Protein AF-A0A3M1J606-F1 (afdb_monomer_lite)

Structure (mmCIF, N/CA/C/O backbone):
data_AF-A0A3M1J606-F1
#
_entry.id   AF-A0A3M1J606-F1
#
loop_
_atom_site.group_PDB
_atom_site.id
_atom_site.type_symbol
_atom_site.label_atom_id
_atom_site.label_alt_id
_atom_site.label_comp_id
_atom_site.label_asym_id
_atom_site.label_entity_id
_atom_site.label_seq_id
_atom_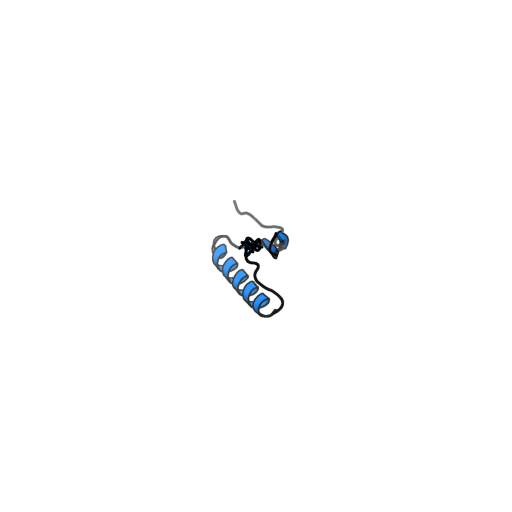site.pdbx_PDB_ins_code
_atom_site.Cartn_x
_atom_site.Cartn_y
_atom_site.Cartn_z
_atom_site.occupancy
_atom_site.B_iso_or_equiv
_atom_site.auth_seq_id
_atom_site.auth_comp_id
_atom_site.auth_asym_id
_atom_site.auth_atom_id
_atom_site.pdbx_PDB_model_num
ATOM 1 N N . PHE A 1 1 ? 29.761 -9.749 -12.881 1.00 45.50 1 PHE A N 1
ATOM 2 C CA . PHE A 1 1 ? 28.923 -10.828 -12.322 1.00 45.50 1 PHE A CA 1
ATOM 3 C C . PHE A 1 1 ? 27.466 -10.475 -12.605 1.00 45.50 1 PHE A C 1
ATOM 5 O O . PHE A 1 1 ? 27.065 -9.375 -12.243 1.00 45.50 1 PHE A O 1
ATOM 12 N N . ALA A 1 2 ? 26.719 -11.314 -13.329 1.00 58.72 2 ALA A N 1
ATOM 13 C CA . ALA A 1 2 ? 25.318 -11.059 -13.680 1.00 58.72 2 ALA A CA 1
ATOM 14 C C . ALA A 1 2 ? 24.418 -11.941 -12.809 1.00 58.72 2 ALA A C 1
ATOM 16 O O . ALA A 1 2 ? 24.584 -13.157 -12.781 1.00 58.72 2 ALA A O 1
ATOM 17 N N . ILE A 1 3 ? 23.500 -11.327 -12.066 1.00 60.03 3 ILE A N 1
ATOM 18 C CA . ILE A 1 3 ? 22.507 -12.054 -11.273 1.00 60.03 3 ILE A CA 1
ATOM 19 C C . ILE A 1 3 ? 21.422 -12.525 -12.247 1.00 60.03 3 ILE A C 1
ATOM 21 O O . ILE A 1 3 ? 20.708 -11.706 -12.817 1.00 60.03 3 ILE A O 1
ATOM 25 N N . MET A 1 4 ? 21.329 -13.838 -12.456 1.00 61.62 4 MET A N 1
ATOM 26 C CA . MET A 1 4 ? 20.293 -14.478 -13.273 1.00 61.62 4 MET A CA 1
ATOM 27 C C . MET A 1 4 ? 19.173 -14.956 -12.344 1.00 61.62 4 MET A C 1
ATOM 29 O O . MET A 1 4 ? 19.407 -15.761 -11.443 1.00 61.62 4 MET A O 1
ATOM 33 N N . TYR A 1 5 ? 17.961 -14.439 -12.528 1.00 61.06 5 TYR A N 1
ATOM 34 C CA . TYR A 1 5 ? 16.819 -14.736 -11.662 1.00 61.06 5 TYR A CA 1
ATOM 35 C C . TYR A 1 5 ? 16.074 -15.987 -12.159 1.00 61.06 5 TYR A C 1
ATOM 37 O O . TYR A 1 5 ? 15.521 -15.978 -13.253 1.00 61.06 5 TYR A O 1
ATOM 45 N N . THR A 1 6 ? 16.042 -17.066 -11.366 1.00 62.00 6 THR A N 1
ATOM 46 C CA . THR A 1 6 ? 15.423 -18.358 -11.747 1.00 62.00 6 THR A CA 1
ATOM 47 C C . THR A 1 6 ? 13.980 -18.542 -11.263 1.00 62.00 6 THR A C 1
ATOM 49 O O . THR A 1 6 ? 13.269 -19.401 -11.778 1.00 62.00 6 THR A O 1
ATOM 52 N N . LYS A 1 7 ? 13.508 -17.734 -10.304 1.00 60.09 7 LYS A N 1
ATOM 53 C CA . LYS A 1 7 ? 12.097 -17.678 -9.882 1.00 60.09 7 LYS A CA 1
ATOM 54 C C . LYS A 1 7 ? 11.619 -16.230 -9.877 1.00 60.09 7 LYS A C 1
ATOM 56 O O . LYS A 1 7 ? 12.124 -15.413 -9.112 1.00 60.09 7 LYS A O 1
ATOM 61 N N . LEU A 1 8 ? 10.664 -15.938 -10.757 1.00 66.62 8 LEU A N 1
ATOM 62 C CA . LEU A 1 8 ? 10.204 -14.587 -11.095 1.00 66.62 8 LEU A CA 1
ATOM 63 C C . LEU A 1 8 ? 8.802 -14.259 -10.570 1.00 66.62 8 LEU A C 1
ATOM 65 O O . LEU A 1 8 ? 8.275 -13.202 -10.890 1.00 66.62 8 LEU A O 1
ATOM 69 N N . THR A 1 9 ? 8.185 -15.149 -9.794 1.00 77.81 9 THR A N 1
ATOM 70 C CA . THR A 1 9 ? 6.775 -15.018 -9.417 1.00 77.81 9 THR A CA 1
ATOM 71 C C . THR A 1 9 ? 6.577 -13.863 -8.429 1.00 77.81 9 THR A C 1
ATOM 73 O O . THR A 1 9 ? 7.123 -13.925 -7.321 1.00 77.81 9 THR A O 1
ATOM 76 N N . PRO A 1 10 ? 5.812 -12.815 -8.792 1.00 84.94 10 PRO A N 1
ATOM 77 C CA . PRO A 1 10 ? 5.396 -11.792 -7.842 1.00 84.94 10 PRO A CA 1
ATOM 78 C C . PRO A 1 10 ? 4.552 -12.413 -6.724 1.00 84.94 10 PRO A C 1
ATOM 80 O O . PRO A 1 10 ? 3.803 -13.360 -6.961 1.00 84.94 10 PRO A O 1
ATOM 83 N N . ILE A 1 11 ? 4.663 -11.887 -5.506 1.00 91.44 11 ILE A N 1
ATOM 84 C CA . ILE A 1 11 ? 3.895 -12.356 -4.347 1.00 91.44 11 ILE A CA 1
ATOM 85 C C . ILE A 1 11 ? 3.458 -11.181 -3.473 1.00 91.44 11 ILE A C 1
ATOM 87 O O . ILE A 1 11 ? 4.195 -10.205 -3.313 1.00 91.44 11 ILE A O 1
ATOM 91 N N . VAL A 1 12 ? 2.265 -11.297 -2.889 1.00 94.25 12 VAL A N 1
ATOM 92 C CA . VAL A 1 12 ? 1.721 -10.349 -1.914 1.00 94.25 12 VAL A CA 1
ATOM 93 C C . VAL A 1 12 ? 1.617 -11.043 -0.561 1.00 94.25 12 VAL A C 1
ATOM 95 O O . VAL A 1 12 ? 0.960 -12.073 -0.435 1.00 94.25 12 VAL A O 1
ATOM 98 N N . TYR A 1 13 ? 2.265 -10.477 0.453 1.00 95.44 13 TYR A N 1
ATOM 99 C CA . TYR A 1 13 ? 2.134 -10.919 1.839 1.00 95.44 13 TYR A CA 1
ATOM 100 C C . TYR A 1 13 ? 1.141 -10.028 2.578 1.00 95.44 13 TYR A C 1
ATOM 102 O O . TYR A 1 13 ? 1.231 -8.802 2.500 1.00 95.44 13 TYR A O 1
ATOM 110 N N . LEU A 1 14 ? 0.233 -10.641 3.331 1.00 96.25 14 LEU A N 1
ATOM 111 C CA . LEU A 1 14 ? -0.764 -9.940 4.135 1.00 96.25 14 LEU A CA 1
ATOM 112 C C . LEU A 1 14 ? -0.356 -9.946 5.608 1.00 96.25 14 LEU A C 1
ATOM 114 O O . LEU A 1 14 ? 0.180 -10.930 6.119 1.00 96.25 14 LEU A O 1
ATOM 118 N N . THR A 1 15 ? -0.598 -8.845 6.308 1.00 96.94 15 THR A N 1
ATOM 119 C CA . THR A 1 15 ? -0.406 -8.759 7.761 1.00 96.94 15 THR A CA 1
ATOM 120 C C . THR A 1 15 ? -1.488 -7.884 8.369 1.00 96.94 15 THR A C 1
ATOM 122 O O . THR A 1 15 ? -1.749 -6.798 7.858 1.00 96.94 15 THR A O 1
ATOM 125 N N . VAL A 1 16 ? -2.092 -8.328 9.469 1.00 96.38 16 VAL A N 1
ATOM 126 C CA . VAL A 1 16 ? -3.057 -7.523 10.229 1.00 96.38 16 VAL A CA 1
ATOM 127 C C . VAL A 1 16 ? -2.308 -6.512 11.100 1.00 96.38 16 VAL A C 1
ATOM 129 O O . VAL A 1 16 ? -1.293 -6.848 11.713 1.00 96.38 16 VAL A O 1
ATOM 132 N N . ILE A 1 17 ? -2.795 -5.275 11.130 1.00 93.88 17 ILE A N 1
ATOM 133 C CA . ILE A 1 17 ? -2.317 -4.182 11.984 1.00 93.88 17 ILE A CA 1
ATOM 134 C C . ILE A 1 17 ? -3.507 -3.565 12.735 1.00 93.88 17 ILE A C 1
ATOM 136 O O . ILE A 1 17 ? -4.655 -3.846 12.410 1.00 93.88 17 ILE A O 1
ATOM 140 N N . GLU A 1 18 ? -3.242 -2.716 13.729 1.00 92.19 18 GLU A N 1
ATOM 141 C CA . GLU A 1 18 ? -4.265 -2.146 14.628 1.00 92.19 18 GLU A CA 1
ATOM 142 C C . GLU A 1 18 ? -5.443 -1.471 13.902 1.00 92.19 18 GLU A C 1
ATOM 144 O O . GLU A 1 18 ? -6.577 -1.548 14.359 1.00 92.19 18 GLU A O 1
ATOM 149 N N . TYR A 1 19 ? -5.179 -0.846 12.754 1.00 91.81 19 TYR A N 1
ATOM 150 C CA . TYR A 1 19 ? -6.150 -0.061 11.993 1.00 91.81 19 TYR A CA 1
ATOM 151 C C . TYR A 1 19 ? -6.482 -0.657 10.611 1.00 91.81 19 TYR A C 1
ATOM 153 O O . TYR A 1 19 ? -7.081 0.029 9.787 1.00 91.81 19 TYR A O 1
ATOM 161 N N . GLY A 1 20 ? -6.099 -1.910 10.319 1.00 93.25 20 GLY A N 1
ATOM 162 C CA . GLY A 1 20 ? -6.453 -2.551 9.044 1.00 93.25 20 GLY A CA 1
ATOM 163 C C . GLY A 1 20 ? -5.572 -3.726 8.616 1.00 93.25 20 GLY A C 1
ATOM 164 O O . GLY A 1 20 ? -4.920 -4.386 9.425 1.00 93.25 20 GLY A O 1
ATOM 165 N N . VAL A 1 21 ? -5.544 -3.990 7.306 1.00 95.12 21 VAL A N 1
ATOM 166 C CA . VAL A 1 21 ? -4.700 -5.023 6.683 1.00 95.12 21 VAL A CA 1
ATOM 167 C C . VAL A 1 21 ? -3.620 -4.356 5.838 1.00 95.12 21 VAL A C 1
ATOM 169 O O . VAL A 1 21 ? -3.898 -3.490 5.014 1.00 95.12 21 VAL A O 1
ATOM 172 N N . ARG A 1 22 ? -2.370 -4.781 6.020 1.00 96.06 22 ARG A N 1
ATOM 173 C CA . ARG A 1 22 ? -1.211 -4.309 5.260 1.00 96.06 22 ARG A CA 1
ATOM 174 C C . ARG A 1 22 ? -0.804 -5.330 4.204 1.00 96.06 22 ARG A C 1
ATOM 176 O O . ARG A 1 22 ? -0.562 -6.493 4.526 1.00 96.06 22 ARG A O 1
ATOM 183 N N . LEU A 1 23 ? -0.659 -4.860 2.969 1.00 95.62 23 LEU A N 1
ATOM 184 C CA . LEU A 1 23 ? -0.200 -5.632 1.817 1.00 95.62 23 LEU A CA 1
ATOM 185 C C . LEU A 1 23 ? 1.280 -5.314 1.558 1.00 95.62 23 LEU A C 1
ATOM 187 O O . LEU A 1 23 ? 1.642 -4.157 1.360 1.00 95.62 23 LEU A O 1
ATOM 191 N N . ASN A 1 24 ? 2.143 -6.330 1.544 1.00 94.50 24 ASN A N 1
ATOM 192 C CA . ASN A 1 24 ? 3.558 -6.201 1.191 1.00 94.50 24 ASN A CA 1
ATOM 193 C C . ASN A 1 24 ? 3.820 -6.920 -0.133 1.00 94.50 24 ASN A C 1
ATOM 195 O O . ASN A 1 24 ? 3.790 -8.150 -0.190 1.00 94.50 24 ASN A O 1
ATOM 199 N N . ILE A 1 25 ? 4.092 -6.158 -1.191 1.00 93.38 25 ILE A N 1
ATOM 200 C CA . ILE A 1 25 ? 4.293 -6.697 -2.538 1.00 93.38 25 ILE A CA 1
ATOM 201 C C . ILE A 1 25 ? 5.783 -6.914 -2.791 1.00 93.38 25 ILE A C 1
ATOM 203 O O . ILE A 1 25 ? 6.597 -6.000 -2.643 1.00 93.38 25 ILE A O 1
ATOM 207 N N . ARG A 1 26 ? 6.140 -8.124 -3.223 1.00 90.69 26 ARG A N 1
ATOM 208 C CA . ARG A 1 26 ? 7.479 -8.471 -3.699 1.00 90.69 26 ARG A CA 1
ATOM 209 C C . ARG A 1 26 ? 7.398 -8.860 -5.167 1.00 90.69 26 ARG A C 1
ATOM 211 O O . ARG A 1 26 ? 6.710 -9.809 -5.524 1.00 90.69 26 ARG A O 1
ATOM 218 N N . TYR A 1 27 ? 8.147 -8.154 -6.004 1.00 90.94 27 TYR A N 1
ATOM 219 C CA . TYR A 1 27 ? 8.253 -8.425 -7.434 1.00 90.94 27 TYR A CA 1
ATOM 220 C C . TYR A 1 27 ? 9.665 -8.101 -7.929 1.00 90.94 27 TYR A C 1
ATOM 222 O O . TYR A 1 27 ? 10.425 -7.398 -7.255 1.00 90.94 27 TYR A O 1
ATOM 230 N N . LEU A 1 28 ? 10.033 -8.637 -9.093 1.00 89.00 28 LEU A N 1
ATOM 231 C CA . LEU A 1 28 ? 11.306 -8.324 -9.731 1.00 89.00 28 LEU A CA 1
ATOM 232 C C . LEU A 1 28 ? 11.145 -7.148 -10.698 1.00 89.00 28 LEU A C 1
ATOM 234 O O . LEU A 1 28 ? 10.218 -7.122 -11.500 1.00 89.00 28 LEU A O 1
ATOM 238 N N . CYS A 1 29 ? 12.092 -6.214 -10.669 1.00 88.50 29 CYS A N 1
ATOM 239 C CA . CYS A 1 29 ? 12.229 -5.174 -11.682 1.00 88.50 29 CYS A CA 1
ATOM 240 C C . CYS A 1 29 ? 13.699 -4.975 -12.054 1.00 88.50 29 CYS A C 1
ATOM 242 O O . CYS A 1 29 ? 14.602 -5.212 -11.247 1.00 88.50 29 CYS A O 1
ATOM 244 N N . GLU A 1 30 ? 13.944 -4.502 -13.274 1.00 88.00 30 GLU A N 1
ATOM 245 C CA . GLU A 1 30 ? 15.267 -4.014 -13.653 1.00 88.00 30 GLU A CA 1
ATOM 246 C C . GLU A 1 30 ? 15.647 -2.821 -12.758 1.00 88.00 30 GLU A C 1
ATOM 248 O O . GLU A 1 30 ? 14.856 -1.879 -12.642 1.00 88.00 30 GLU A O 1
ATOM 253 N N . PRO A 1 31 ? 16.859 -2.778 -12.168 1.00 88.19 31 PRO A N 1
ATOM 254 C CA . PRO A 1 31 ? 17.235 -1.728 -11.216 1.00 88.19 31 PRO A CA 1
ATOM 255 C C . PRO A 1 31 ? 17.039 -0.302 -11.744 1.00 88.19 31 PRO A C 1
ATOM 257 O O . PRO A 1 31 ? 16.608 0.584 -11.009 1.00 88.19 31 PRO A O 1
ATOM 260 N N . ARG A 1 32 ? 17.304 -0.090 -13.040 1.00 93.12 32 ARG A N 1
ATOM 261 C CA . ARG A 1 32 ? 17.152 1.209 -13.715 1.00 93.12 32 ARG A CA 1
ATOM 262 C C . ARG A 1 32 ? 15.693 1.637 -13.888 1.00 93.12 32 ARG A C 1
ATOM 264 O O . ARG A 1 32 ? 15.432 2.824 -14.027 1.00 93.12 32 ARG A O 1
ATOM 271 N N . ARG A 1 33 ? 14.756 0.688 -13.861 1.00 92.69 33 ARG A N 1
ATOM 272 C CA . ARG A 1 33 ? 13.314 0.919 -14.026 1.00 92.69 33 ARG A CA 1
ATOM 273 C C . ARG A 1 33 ? 12.541 0.848 -12.714 1.00 92.69 33 ARG A C 1
ATOM 275 O O . ARG A 1 33 ? 11.339 1.068 -12.717 1.00 92.69 33 ARG A O 1
ATOM 282 N N . ARG A 1 34 ? 13.211 0.613 -11.579 1.00 93.25 34 ARG A N 1
ATOM 283 C CA . ARG A 1 34 ? 12.555 0.441 -10.274 1.00 93.25 34 ARG A CA 1
ATOM 284 C C . ARG A 1 34 ? 11.538 1.541 -9.957 1.00 93.25 34 ARG A C 1
ATOM 286 O O . ARG A 1 34 ? 10.457 1.238 -9.479 1.00 93.25 34 ARG A O 1
ATOM 293 N N . ARG A 1 35 ? 11.868 2.816 -10.198 1.00 94.94 35 ARG A N 1
ATOM 294 C CA . ARG A 1 35 ? 10.947 3.929 -9.892 1.00 94.94 35 ARG A CA 1
ATOM 295 C C . ARG A 1 35 ? 9.717 3.923 -10.797 1.00 94.94 35 ARG A C 1
ATOM 297 O O . ARG A 1 35 ? 8.612 4.026 -10.285 1.00 94.94 35 ARG A O 1
ATOM 304 N N . SER A 1 36 ? 9.905 3.748 -12.105 1.00 96.88 36 SER A N 1
ATOM 305 C CA . SER A 1 36 ? 8.794 3.735 -13.059 1.00 96.88 36 SER A CA 1
ATOM 306 C C . SER A 1 36 ? 7.896 2.513 -12.871 1.00 96.88 36 SER A C 1
ATOM 308 O O . SER A 1 36 ? 6.682 2.643 -12.943 1.00 96.88 36 SER A O 1
ATOM 310 N N . THR A 1 37 ? 8.462 1.340 -12.563 1.00 95.06 37 THR A N 1
ATOM 311 C CA . THR A 1 37 ? 7.660 0.136 -12.289 1.00 95.06 37 THR A CA 1
ATOM 312 C C . THR A 1 37 ? 6.904 0.237 -10.969 1.00 95.06 37 THR A C 1
ATOM 314 O O . THR A 1 37 ? 5.768 -0.212 -10.895 1.00 95.06 37 THR A O 1
ATOM 317 N N . VAL A 1 38 ? 7.505 0.835 -9.930 1.00 95.50 38 VAL A N 1
ATOM 318 C CA . VAL A 1 38 ? 6.807 1.093 -8.659 1.00 95.50 38 VAL A CA 1
ATOM 319 C C . VAL A 1 38 ? 5.647 2.059 -8.875 1.00 95.50 38 VAL A C 1
ATOM 321 O O . VAL A 1 38 ? 4.575 1.820 -8.336 1.00 95.50 38 VAL A O 1
ATOM 324 N N . GLN A 1 39 ? 5.851 3.120 -9.657 1.00 97.56 39 GLN A N 1
ATOM 325 C CA . GLN A 1 39 ? 4.800 4.087 -9.958 1.00 97.56 39 GLN A CA 1
ATOM 326 C C . GLN A 1 39 ? 3.627 3.434 -10.695 1.00 97.56 39 GLN A C 1
ATOM 328 O O . GLN A 1 39 ? 2.511 3.513 -10.200 1.00 97.56 39 GLN A O 1
ATOM 333 N N . ALA A 1 40 ? 3.891 2.732 -11.802 1.00 96.38 40 ALA A N 1
ATOM 334 C CA . ALA A 1 40 ? 2.846 2.051 -12.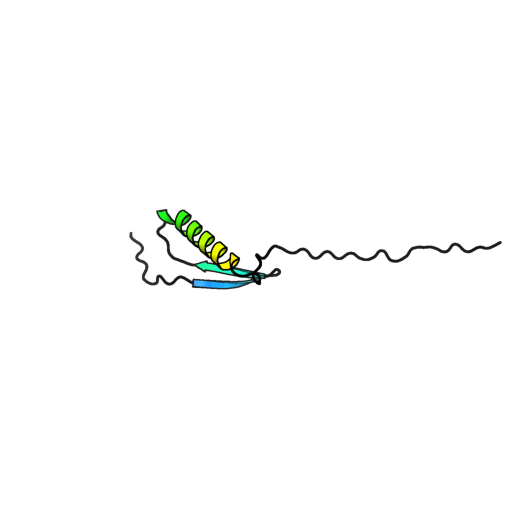567 1.00 96.38 40 ALA A CA 1
ATOM 335 C C . ALA A 1 40 ? 2.063 1.052 -11.698 1.00 96.38 40 ALA A C 1
ATOM 337 O O . ALA A 1 40 ? 0.840 1.059 -11.694 1.00 96.38 40 ALA A O 1
ATOM 338 N N . LEU A 1 41 ? 2.764 0.260 -10.874 1.00 95.12 41 LEU A N 1
ATOM 339 C CA . LEU A 1 41 ? 2.117 -0.674 -9.953 1.00 95.12 41 LEU A CA 1
ATOM 340 C C . LEU A 1 41 ? 1.199 0.041 -8.948 1.00 95.12 41 LEU A C 1
ATOM 342 O O . LEU A 1 41 ? 0.114 -0.453 -8.659 1.00 95.12 41 LEU A O 1
ATOM 346 N N . TRP A 1 42 ? 1.620 1.181 -8.395 1.00 95.62 42 TRP A N 1
ATOM 347 C CA . TRP A 1 42 ? 0.776 1.955 -7.482 1.00 95.62 42 TRP A CA 1
ATOM 348 C C . TRP A 1 42 ? -0.421 2.591 -8.183 1.00 95.62 42 TRP A C 1
ATOM 350 O O . TRP A 1 42 ? -1.508 2.574 -7.614 1.00 95.62 42 TRP A O 1
ATOM 360 N N . GLU A 1 43 ? -0.240 3.131 -9.387 1.00 97.81 43 GLU A N 1
ATOM 361 C CA . GLU A 1 43 ? -1.330 3.692 -10.194 1.00 97.81 43 GLU A CA 1
ATOM 362 C C . GLU A 1 43 ? -2.383 2.622 -10.510 1.00 97.81 43 GLU A C 1
ATOM 364 O O . GLU A 1 43 ? -3.573 2.864 -10.299 1.00 97.81 43 GLU A O 1
ATOM 369 N N . ASP A 1 44 ? -1.953 1.421 -10.905 1.00 96.62 44 ASP A N 1
ATOM 370 C CA . ASP A 1 44 ? -2.840 0.284 -11.162 1.00 96.62 44 ASP A CA 1
ATOM 371 C C . ASP A 1 44 ? -3.582 -0.146 -9.888 1.00 96.62 44 ASP A C 1
ATOM 373 O O . ASP A 1 44 ? -4.801 -0.299 -9.901 1.00 96.62 44 ASP A O 1
ATOM 377 N N . ILE A 1 45 ? -2.874 -0.285 -8.758 1.00 95.25 45 ILE A N 1
ATOM 378 C CA . ILE A 1 45 ? -3.490 -0.639 -7.468 1.00 95.25 45 ILE A CA 1
ATOM 379 C C . ILE A 1 45 ? -4.531 0.405 -7.067 1.00 95.25 45 ILE A C 1
ATOM 381 O O . ILE A 1 45 ? -5.653 0.046 -6.731 1.00 95.25 45 ILE A O 1
ATOM 385 N N . LEU A 1 46 ? -4.189 1.693 -7.101 1.00 95.75 46 LEU A N 1
ATOM 386 C CA . LEU A 1 46 ? -5.119 2.754 -6.714 1.00 95.75 46 LEU A CA 1
ATOM 387 C C . LEU A 1 46 ? -6.324 2.822 -7.660 1.00 95.75 46 LEU A C 1
ATOM 389 O O . LEU A 1 46 ? -7.441 3.039 -7.197 1.00 95.75 46 LEU A O 1
ATOM 393 N N . THR A 1 47 ? -6.113 2.587 -8.957 1.00 97.19 47 THR A N 1
ATOM 394 C CA . THR A 1 47 ? -7.190 2.542 -9.954 1.00 97.19 47 THR A CA 1
ATOM 395 C C . THR A 1 47 ? -8.133 1.370 -9.706 1.00 97.19 47 THR A C 1
ATOM 397 O O . THR A 1 47 ? -9.346 1.561 -9.728 1.00 97.19 47 THR A O 1
ATOM 400 N N . GLU A 1 48 ? -7.612 0.167 -9.448 1.00 96.06 48 GLU A N 1
ATOM 401 C CA . GLU A 1 48 ? -8.447 -1.002 -9.155 1.00 96.06 48 GLU A CA 1
ATOM 402 C C . GLU A 1 48 ? -9.182 -0.855 -7.821 1.00 96.06 48 GLU A C 1
ATOM 404 O O . GLU A 1 48 ? -10.387 -1.079 -7.763 1.00 96.06 48 GLU A O 1
ATOM 409 N N . PHE A 1 49 ? -8.502 -0.408 -6.762 1.00 95.56 49 PHE A N 1
ATOM 410 C CA . PHE A 1 49 ? -9.133 -0.178 -5.458 1.00 95.56 49 PHE A CA 1
ATOM 411 C C . PHE A 1 49 ? -10.200 0.922 -5.524 1.00 95.56 49 PHE A C 1
ATOM 413 O O . PHE A 1 49 ? -11.222 0.813 -4.857 1.00 95.56 49 PHE A O 1
ATOM 420 N N . GLY A 1 50 ? -10.014 1.939 -6.369 1.00 95.75 50 GLY A N 1
ATOM 421 C CA . GLY A 1 50 ? -11.001 2.997 -6.590 1.00 95.75 50 GLY A CA 1
ATOM 422 C C . GLY A 1 50 ? -12.310 2.532 -7.240 1.00 95.75 50 GLY A C 1
ATOM 423 O O . GLY A 1 50 ? -13.2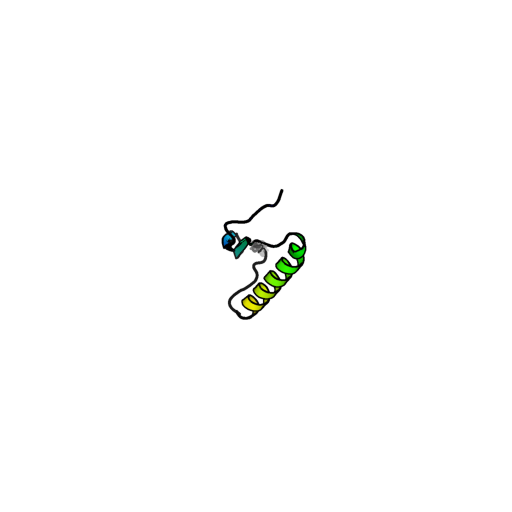66 3.300 -7.260 1.00 95.75 50 GLY A O 1
ATOM 424 N N . LYS A 1 51 ? -12.382 1.297 -7.758 1.00 97.56 51 LYS A N 1
ATOM 425 C CA . LYS A 1 51 ? -13.629 0.694 -8.272 1.00 97.56 51 LYS A CA 1
ATOM 426 C C . LYS A 1 51 ? -14.490 0.065 -7.172 1.00 97.56 51 LYS A C 1
ATOM 428 O O . LYS A 1 51 ? -15.603 -0.370 -7.458 1.00 97.56 51 LYS A O 1
ATOM 433 N N . HIS A 1 52 ? -13.963 -0.037 -5.955 1.00 97.25 52 HIS A N 1
ATOM 434 C CA . HIS A 1 52 ? -14.575 -0.744 -4.838 1.00 97.25 52 HIS A CA 1
ATOM 435 C C . HIS A 1 52 ? -14.926 0.236 -3.714 1.00 97.25 52 HIS A C 1
ATOM 437 O O . HIS A 1 52 ? -14.052 0.681 -2.974 1.00 97.25 52 HIS A O 1
ATOM 443 N N . ASP A 1 53 ? -16.215 0.543 -3.557 1.00 95.19 53 ASP A N 1
ATOM 444 C CA . ASP A 1 53 ? -16.706 1.467 -2.519 1.00 95.19 53 ASP A CA 1
ATOM 445 C C . ASP A 1 53 ? -16.613 0.884 -1.094 1.00 95.19 53 ASP A C 1
ATOM 447 O O . ASP A 1 53 ? -16.704 1.606 -0.099 1.00 95.19 53 ASP A O 1
ATOM 451 N N . ASP A 1 54 ? -16.433 -0.433 -0.982 1.00 96.75 54 ASP A N 1
ATOM 452 C CA . ASP A 1 54 ? -16.297 -1.179 0.268 1.00 96.75 54 ASP A CA 1
ATOM 453 C C . ASP A 1 54 ? -14.848 -1.260 0.777 1.00 96.75 54 ASP A C 1
ATOM 455 O O . ASP A 1 54 ? -14.612 -1.732 1.893 1.00 96.75 54 ASP A O 1
ATOM 459 N N . ILE A 1 55 ? -13.875 -0.769 0.001 1.00 94.69 55 ILE A N 1
ATOM 460 C CA . ILE A 1 55 ? -12.464 -0.761 0.387 1.00 94.69 55 ILE A CA 1
ATOM 461 C C . ILE A 1 55 ? -12.021 0.659 0.729 1.00 94.69 55 ILE A C 1
ATOM 463 O O . ILE A 1 55 ? -12.122 1.586 -0.067 1.00 94.69 55 ILE A O 1
ATOM 467 N N . GLN A 1 56 ? -11.457 0.824 1.925 1.00 92.06 56 GLN A N 1
ATOM 468 C CA . GLN A 1 56 ? -10.930 2.104 2.391 1.00 92.06 56 GLN A CA 1
ATOM 469 C C . GLN A 1 56 ? -9.440 2.002 2.707 1.00 92.06 56 GLN A C 1
ATOM 471 O O . GLN A 1 56 ? -8.958 0.992 3.227 1.00 92.06 56 GLN A O 1
ATOM 476 N N . ILE A 1 57 ? -8.700 3.074 2.412 1.00 91.69 57 ILE A N 1
ATOM 477 C CA . ILE A 1 57 ? -7.296 3.184 2.808 1.00 91.69 57 ILE A CA 1
ATOM 478 C C . ILE A 1 57 ? -7.234 3.293 4.330 1.00 91.69 57 ILE A C 1
ATOM 480 O O . ILE A 1 57 ? -7.902 4.119 4.947 1.00 91.69 57 ILE A O 1
ATOM 484 N N . ALA A 1 58 ? -6.413 2.438 4.930 1.00 91.81 58 ALA A N 1
ATOM 485 C CA . ALA A 1 58 ? -6.254 2.372 6.368 1.00 91.81 58 ALA A CA 1
ATOM 486 C C . ALA A 1 58 ? -5.379 3.537 6.862 1.00 91.81 58 ALA A C 1
ATOM 488 O O . ALA A 1 58 ? -4.207 3.645 6.493 1.00 91.81 58 ALA A O 1
ATOM 489 N N . TYR A 1 59 ? -5.938 4.384 7.726 1.00 89.94 59 TYR A N 1
ATOM 490 C CA . TYR A 1 59 ? -5.216 5.461 8.402 1.00 89.94 59 TYR A CA 1
ATOM 491 C C . TYR A 1 59 ? -5.029 5.116 9.884 1.00 89.94 59 TYR A C 1
ATOM 493 O O . TYR A 1 59 ? -5.924 4.510 10.482 1.00 89.94 59 TYR A O 1
ATOM 501 N N . PRO A 1 60 ? -3.902 5.510 10.509 1.00 90.88 60 PRO A N 1
ATOM 502 C CA . PRO A 1 60 ? -3.737 5.366 11.948 1.00 90.88 60 PRO A CA 1
ATOM 503 C C . PRO A 1 60 ? -4.923 5.992 12.682 1.00 90.88 60 PRO A C 1
ATOM 505 O O . PRO A 1 60 ? -5.245 7.162 12.482 1.00 90.88 60 PRO A O 1
ATOM 508 N N . THR A 1 61 ? -5.590 5.194 13.508 1.00 86.75 61 THR A N 1
ATOM 509 C CA . THR A 1 61 ? -6.768 5.631 14.257 1.00 86.75 61 THR A CA 1
ATOM 510 C C . THR A 1 61 ? -6.369 5.871 15.705 1.00 86.75 61 THR A C 1
ATOM 512 O O . THR A 1 61 ? -5.758 5.008 16.328 1.00 86.75 61 THR A O 1
ATOM 515 N N . THR A 1 62 ? -6.742 7.024 16.259 1.00 86.81 62 THR A N 1
ATOM 516 C CA . THR A 1 62 ? -6.554 7.326 17.684 1.00 86.81 62 THR A CA 1
ATOM 517 C C . THR A 1 62 ? -7.904 7.279 18.381 1.00 86.81 62 THR A C 1
ATOM 519 O O . THR A 1 62 ? -8.813 8.036 18.038 1.00 86.81 62 THR A O 1
ATOM 522 N N 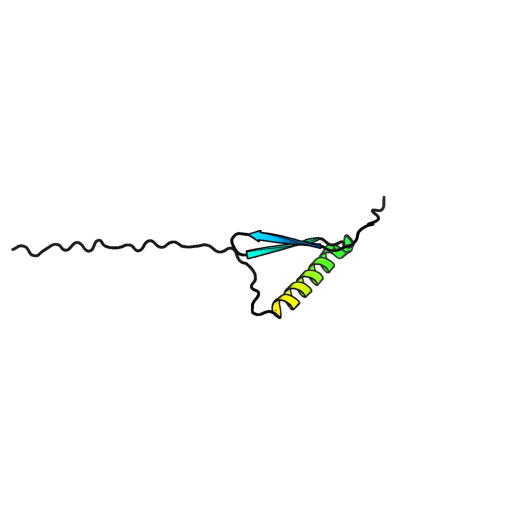. ARG A 1 63 ? -8.049 6.409 19.384 1.00 84.69 63 ARG A N 1
ATOM 523 C CA . ARG A 1 63 ? -9.252 6.365 20.220 1.00 84.69 63 ARG A CA 1
ATOM 524 C C . ARG A 1 63 ? -9.137 7.391 21.344 1.00 84.69 63 ARG A C 1
ATOM 526 O O . ARG A 1 63 ? -8.304 7.244 22.233 1.00 84.69 63 ARG A O 1
ATOM 533 N N . PHE A 1 64 ? -10.010 8.392 21.344 1.00 87.12 64 PHE A N 1
ATOM 534 C CA . PHE A 1 64 ? -10.142 9.316 22.468 1.00 87.12 64 PHE A CA 1
ATOM 535 C C . PHE A 1 64 ? -11.124 8.759 23.499 1.00 87.12 64 PHE A C 1
ATOM 537 O O . PHE A 1 64 ? -12.228 8.335 23.159 1.00 87.12 64 PHE A O 1
ATOM 544 N N . TYR A 1 65 ? -10.719 8.762 24.767 1.00 86.12 65 TYR A N 1
ATOM 545 C CA . TYR A 1 65 ? -11.599 8.466 25.891 1.00 86.12 65 TYR A CA 1
ATOM 546 C C . TYR A 1 65 ? -11.895 9.768 26.630 1.00 86.12 65 TYR A C 1
ATOM 548 O O . TYR A 1 65 ? -11.033 10.300 27.329 1.00 86.12 65 TYR A O 1
ATOM 556 N N . GLN A 1 66 ? -13.109 10.289 26.472 1.00 82.00 66 GLN A N 1
ATOM 557 C CA . GLN A 1 66 ? -13.583 11.403 27.282 1.00 82.00 66 GLN A CA 1
ATOM 558 C C . GLN A 1 66 ? -14.284 10.828 28.509 1.00 82.00 66 GLN A C 1
ATOM 560 O O . GLN A 1 66 ? -15.361 10.246 28.410 1.00 82.00 66 GLN A O 1
ATOM 565 N N . ARG A 1 67 ? -13.666 10.985 29.682 1.00 77.75 67 ARG A N 1
ATOM 566 C CA . ARG A 1 67 ? -14.375 10.791 30.946 1.00 77.75 67 ARG A CA 1
ATOM 567 C C . ARG A 1 67 ? -15.350 11.962 31.067 1.00 77.75 67 ARG A C 1
ATOM 569 O O . ARG A 1 67 ? -14.901 13.104 31.145 1.00 77.75 67 ARG A O 1
ATOM 576 N N . SER A 1 68 ? -16.656 11.703 31.028 1.00 71.75 68 SER A N 1
ATOM 577 C CA . SER A 1 68 ? -17.646 12.710 31.407 1.00 71.75 68 SER A CA 1
ATOM 578 C C . SER A 1 68 ? -17.278 13.219 32.801 1.00 71.75 68 SER A C 1
ATOM 580 O O . SER A 1 68 ? -17.088 12.440 33.736 1.00 71.75 68 SER A O 1
ATOM 582 N N . ALA A 1 69 ? -17.087 14.529 32.930 1.00 67.50 69 ALA A N 1
ATOM 583 C CA . ALA A 1 69 ? -17.003 15.161 34.233 1.00 67.50 69 ALA A CA 1
ATOM 584 C C . ALA A 1 69 ? -18.418 15.142 34.827 1.00 67.50 69 ALA A C 1
ATOM 586 O O . ALA A 1 69 ? -19.192 16.075 34.635 1.00 67.50 69 ALA A O 1
ATOM 587 N N . GLU A 1 70 ? -18.790 14.039 35.474 1.00 61.84 70 GLU A N 1
ATOM 588 C CA . GLU A 1 70 ? -20.015 13.975 36.261 1.00 61.84 70 GLU A CA 1
ATOM 589 C C . GLU A 1 70 ? -19.779 14.557 37.660 1.00 61.84 70 GLU A C 1
ATOM 591 O O . GLU A 1 70 ? -19.037 14.019 38.476 1.00 61.84 70 GLU A O 1
ATOM 596 N N . PHE A 1 71 ? -20.480 15.675 37.872 1.00 56.88 71 PHE A N 1
ATOM 597 C CA . PHE A 1 71 ? -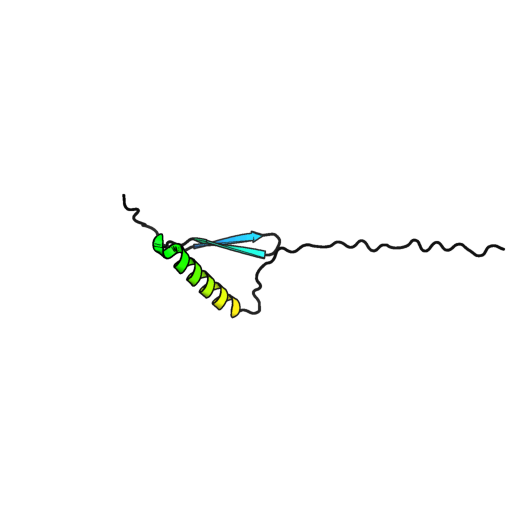21.074 16.168 39.114 1.00 56.88 71 PHE A CA 1
ATOM 598 C C . PHE A 1 71 ? -20.168 16.653 40.259 1.00 56.88 71 PHE A C 1
ATOM 600 O O . PHE A 1 71 ? -19.905 15.958 41.234 1.00 56.88 71 PHE A O 1
ATOM 607 N N . THR A 1 72 ? -19.911 17.964 40.257 1.00 53.91 72 THR A N 1
ATOM 608 C CA . THR A 1 72 ? -19.962 18.762 41.494 1.00 53.91 72 THR A CA 1
ATOM 609 C C . THR A 1 72 ? -20.944 19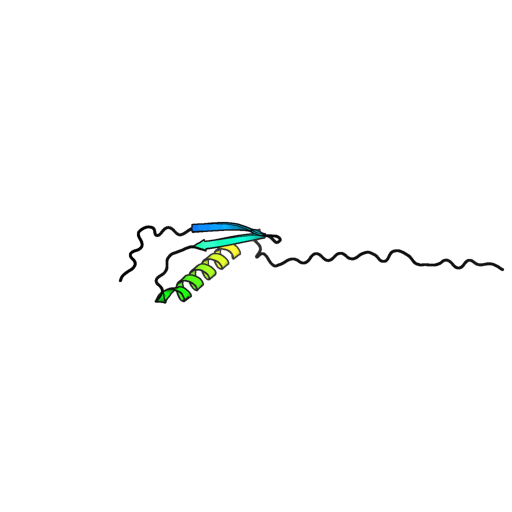.925 41.323 1.00 53.91 72 THR A C 1
ATOM 611 O O . THR A 1 72 ? -20.542 21.085 41.318 1.00 53.91 72 THR A O 1
ATOM 614 N N . SER A 1 73 ? -22.244 19.652 41.165 1.00 53.00 73 SER A N 1
ATOM 615 C CA . SER A 1 73 ? -23.239 20.631 41.620 1.00 53.00 73 SER A CA 1
ATOM 616 C C . SER A 1 73 ? -23.449 20.378 43.110 1.00 53.00 73 SER A C 1
ATOM 618 O O . SER A 1 73 ? -24.180 19.468 43.496 1.00 53.00 73 SER A O 1
ATOM 620 N N . ASN A 1 74 ? -22.738 21.129 43.944 1.00 57.81 74 ASN A N 1
ATOM 621 C CA . ASN A 1 74 ? -22.980 21.147 45.379 1.00 57.81 74 ASN A CA 1
ATOM 622 C C . ASN A 1 74 ? -24.338 21.834 45.624 1.00 57.81 74 ASN A C 1
ATOM 624 O O . ASN A 1 74 ? -24.467 23.004 45.255 1.00 57.81 74 ASN A O 1
ATOM 628 N N . PRO A 1 75 ? -25.357 21.179 46.209 1.00 58.66 75 PRO A N 1
ATOM 629 C CA . PRO A 1 75 ? -26.538 21.883 46.671 1.00 58.66 75 PRO A CA 1
ATOM 630 C C . PRO A 1 75 ? -26.213 22.436 48.062 1.00 58.66 75 PRO A C 1
ATOM 632 O O . PRO A 1 75 ? -26.339 21.728 49.059 1.00 58.66 75 PRO A O 1
ATOM 635 N N . GLN A 1 76 ? -25.753 23.688 48.154 1.00 60.31 76 GLN A N 1
ATOM 636 C CA . GLN A 1 76 ? -25.801 24.386 49.440 1.00 60.31 76 GLN A CA 1
ATOM 637 C C . GLN A 1 76 ? -27.272 24.703 49.719 1.00 60.31 76 GLN A C 1
ATOM 639 O O . GLN A 1 76 ? -27.878 25.547 49.061 1.00 60.31 76 GLN A O 1
ATOM 644 N N . GLY A 1 77 ? -27.838 23.929 50.644 1.00 51.06 77 GLY A N 1
ATOM 645 C CA . GLY A 1 77 ? -29.195 24.074 51.129 1.00 51.06 77 GLY A CA 1
ATOM 646 C C . GLY A 1 77 ? -29.463 25.467 51.687 1.00 51.06 77 GLY A C 1
ATOM 647 O O . GLY A 1 77 ? -28.595 26.117 52.267 1.00 51.06 77 GLY A O 1
ATOM 648 N N . SER A 1 78 ? -30.711 25.880 51.503 1.00 54.03 78 SER A N 1
ATOM 649 C CA . SER A 1 78 ? -31.407 26.775 52.409 1.00 54.03 78 SER A CA 1
ATOM 650 C C . SER A 1 78 ? -31.292 26.226 53.829 1.00 54.03 78 SER A C 1
ATOM 652 O O . SER A 1 78 ? -31.854 25.171 54.116 1.00 54.03 78 SER A O 1
ATOM 654 N N . ASP A 1 79 ? -30.603 26.943 54.701 1.00 52.25 79 ASP A N 1
ATOM 655 C CA . ASP A 1 79 ? -30.947 26.941 56.113 1.00 52.25 79 ASP A CA 1
ATOM 656 C C . ASP A 1 79 ? -30.964 28.384 56.608 1.00 52.25 79 ASP A C 1
ATOM 658 O O . ASP A 1 79 ? -30.301 29.260 56.048 1.00 52.25 79 ASP A O 1
ATOM 662 N N . SER A 1 80 ? -31.876 28.588 57.549 1.00 46.59 80 SER A N 1
ATOM 663 C CA . SER A 1 80 ? -32.550 29.843 57.894 1.00 46.59 80 SER A CA 1
ATOM 664 C C . SER A 1 80 ? -31.691 30.839 58.667 1.00 46.59 80 SER A C 1
ATOM 666 O O . SER A 1 80 ? -30.688 30.418 59.281 1.00 46.59 80 SER A O 1
#

Secondary structure (DSSP, 8-state):
-----S----EEEEEEETTEEEEEEE----GGGHHHHHHHHHHHHHHHHTT-TT--------------------------

Foldseek 3Di:
DDDDDPDFDKDWDWDDDPQGIDIDIDGDDDPVCVVVVVVVVVVVVCVVQVVDPPDDDTDDDDDDDDDPPDDDPPPPDDDD

Sequence (80 aa):
FAIMYTKLTPIVYLTVIEYGVRLNIRYLCEPRRRRSTVQALWEDILTEFGKHDDIQIAYPTTRFYQRSAEFTSNPQGSDS

pLDDT: mean 83.51, std 15.98, range [45.5, 97.81]

Radius of gyration: 26.95 Å; chains: 1; bounding box: 62×48×72 Å